Protein AF-A0A0N9HPF8-F1 (afdb_monomer)

Sequence (109 aa):
MIDPAHAAATEQPGDNPARDAASHGTNGSIVRNAVVLPAAVGLNLEILHLGHTVRTLRVEADPGDFAMLQKLMRDAIRRMGTSAGAVDDYEMNVSTVVDGELVTTVVMA

Structure (mmCIF, N/CA/C/O backbone):
data_AF-A0A0N9HPF8-F1
#
_entry.id   AF-A0A0N9HPF8-F1
#
loop_
_atom_site.group_PDB
_atom_site.id
_atom_site.type_symbol
_atom_site.label_atom_id
_atom_site.label_alt_id
_atom_site.label_comp_id
_atom_site.label_asym_id
_atom_site.label_entity_id
_atom_site.label_seq_id
_atom_site.pdbx_PDB_ins_code
_atom_site.Cartn_x
_atom_site.Cartn_y
_atom_site.Cartn_z
_atom_site.occupancy
_atom_site.B_iso_or_equiv
_atom_site.auth_seq_id
_atom_site.auth_comp_id
_atom_site.auth_asym_id
_atom_site.auth_atom_id
_atom_site.pdbx_PDB_model_num
ATOM 1 N N . MET A 1 1 ? -60.115 21.093 -29.394 1.00 41.19 1 MET A N 1
ATOM 2 C CA . MET A 1 1 ? -59.659 20.829 -28.012 1.00 41.19 1 MET A CA 1
ATOM 3 C C . MET A 1 1 ? -59.502 19.318 -27.895 1.00 41.19 1 MET A C 1
ATOM 5 O O . MET A 1 1 ? -60.320 18.620 -28.472 1.00 41.19 1 MET A O 1
ATOM 9 N N . ILE A 1 2 ? -58.378 18.872 -27.340 1.00 44.38 2 ILE A N 1
ATOM 10 C CA . ILE A 1 2 ? -57.710 17.573 -27.550 1.00 44.38 2 ILE A CA 1
ATOM 11 C C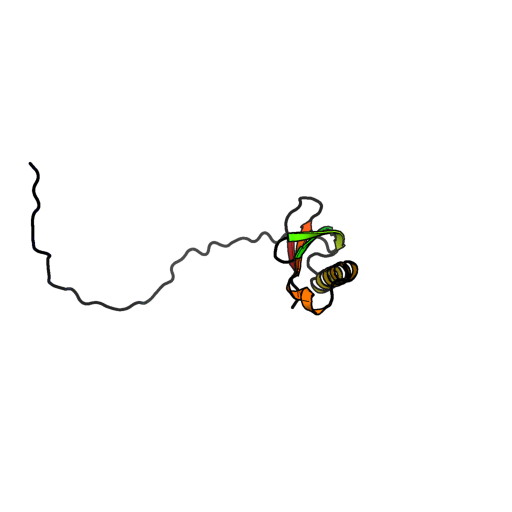 . ILE A 1 2 ? -58.448 16.395 -26.871 1.00 44.38 2 ILE A C 1
ATOM 13 O O . ILE A 1 2 ? -59.026 16.576 -25.804 1.00 44.38 2 ILE A O 1
ATOM 17 N N . ASP A 1 3 ? -58.397 15.227 -27.525 1.00 49.78 3 ASP A N 1
ATOM 18 C CA . ASP A 1 3 ? -58.896 13.886 -27.148 1.00 49.78 3 ASP A CA 1
ATOM 19 C C . ASP A 1 3 ? -58.391 13.363 -25.783 1.00 49.78 3 ASP A C 1
ATOM 21 O O . ASP A 1 3 ? -57.320 13.773 -25.324 1.00 49.78 3 ASP A O 1
ATOM 25 N N . PRO A 1 4 ? -59.072 12.361 -25.189 1.00 48.16 4 PRO A N 1
ATOM 26 C CA . PRO A 1 4 ? -58.341 11.107 -24.990 1.00 48.16 4 PRO A CA 1
ATOM 27 C C . PRO A 1 4 ? -59.164 9.836 -25.267 1.00 48.16 4 PRO A C 1
ATOM 29 O O . PRO A 1 4 ? -60.172 9.545 -24.620 1.00 48.16 4 PRO A O 1
ATOM 32 N N . ALA A 1 5 ? -58.621 9.034 -26.183 1.00 46.28 5 ALA A N 1
ATOM 33 C CA . ALA A 1 5 ? -59.040 7.688 -26.530 1.00 46.28 5 ALA A CA 1
ATOM 34 C C . ALA A 1 5 ? -58.867 6.695 -25.369 1.00 46.28 5 ALA A C 1
ATOM 36 O O . ALA A 1 5 ? -57.815 6.612 -24.730 1.00 46.28 5 ALA A O 1
ATOM 37 N N . HIS A 1 6 ? -59.906 5.889 -25.164 1.00 38.81 6 HIS A N 1
ATOM 38 C CA . HIS A 1 6 ? -59.963 4.777 -24.227 1.00 38.81 6 HIS A CA 1
ATOM 39 C C . HIS A 1 6 ? -60.135 3.470 -25.022 1.00 38.81 6 HIS A C 1
ATOM 41 O O . HIS A 1 6 ? -61.053 3.377 -25.832 1.00 38.81 6 HIS A O 1
ATOM 47 N N . ALA A 1 7 ? -59.300 2.468 -24.705 1.00 43.66 7 ALA A N 1
ATOM 48 C CA . ALA A 1 7 ? -59.433 1.034 -25.031 1.00 43.66 7 ALA A CA 1
ATOM 49 C C . ALA A 1 7 ? -59.185 0.629 -26.512 1.00 43.66 7 ALA A C 1
ATOM 51 O O . ALA A 1 7 ? -59.504 1.363 -27.430 1.00 43.66 7 ALA A O 1
ATOM 52 N N . ALA A 1 8 ? -58.606 -0.522 -26.856 1.00 44.09 8 ALA A N 1
ATOM 53 C CA . ALA A 1 8 ? -58.254 -1.715 -26.099 1.00 44.09 8 ALA A CA 1
ATOM 54 C C . ALA A 1 8 ? -56.992 -2.350 -26.704 1.00 44.09 8 ALA A C 1
ATOM 56 O O . ALA A 1 8 ? -56.773 -2.314 -27.915 1.00 44.09 8 ALA A O 1
ATOM 57 N N . ALA A 1 9 ? -56.175 -2.912 -25.819 1.00 44.09 9 ALA A N 1
ATOM 58 C CA . ALA A 1 9 ? -54.967 -3.641 -26.135 1.00 44.09 9 ALA A CA 1
ATOM 59 C C . ALA A 1 9 ? -55.276 -4.991 -26.795 1.00 44.09 9 ALA A C 1
ATOM 61 O O . ALA A 1 9 ? -56.248 -5.671 -26.477 1.00 44.09 9 ALA A O 1
ATOM 62 N N . THR A 1 10 ? -54.387 -5.339 -27.711 1.00 46.09 10 THR A N 1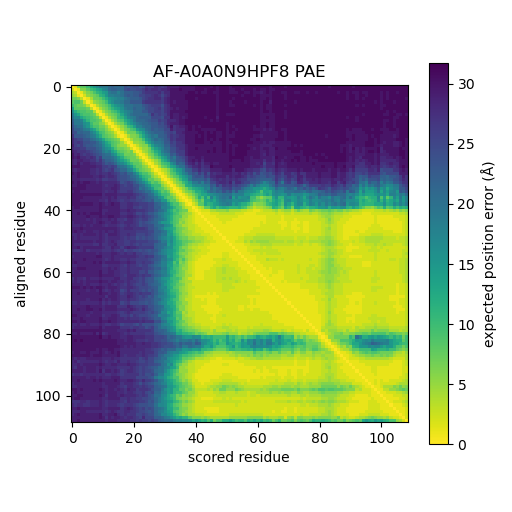
ATOM 63 C CA . THR A 1 10 ? -54.215 -6.614 -28.389 1.00 46.09 10 THR A CA 1
ATOM 64 C C . THR A 1 10 ? -53.954 -7.735 -27.380 1.00 46.09 10 THR A C 1
ATOM 66 O O . THR A 1 10 ? -52.971 -7.679 -26.647 1.00 46.09 10 THR A O 1
ATOM 69 N N . GLU A 1 11 ? -54.765 -8.789 -27.395 1.00 44.69 11 GLU A N 1
ATOM 70 C CA . GLU A 1 11 ? -54.432 -10.064 -26.758 1.00 44.69 11 GLU A CA 1
ATOM 71 C C . GLU A 1 11 ? -54.617 -11.185 -27.781 1.00 44.69 11 GLU A C 1
ATOM 73 O O . GLU A 1 11 ? -55.739 -11.454 -28.197 1.00 44.69 11 GLU A O 1
ATOM 78 N N . GLN A 1 12 ? -53.521 -11.819 -28.214 1.00 54.75 12 GLN A N 1
ATOM 79 C CA . GLN A 1 12 ? -53.346 -13.276 -28.121 1.00 54.75 12 GLN A CA 1
ATOM 80 C C . GLN A 1 12 ? -51.970 -13.738 -28.643 1.00 54.75 12 GLN A C 1
ATOM 82 O O . GLN A 1 12 ? -51.308 -13.002 -29.374 1.00 54.75 12 GLN A O 1
ATOM 87 N N . PRO A 1 13 ? -51.491 -14.920 -28.208 1.00 48.75 13 PRO A N 1
ATOM 88 C CA . PRO A 1 13 ? -50.197 -15.030 -27.550 1.00 48.75 13 PRO A CA 1
ATOM 89 C C . PRO A 1 13 ? -49.265 -16.001 -28.288 1.00 48.75 13 PRO A C 1
ATOM 91 O O . PRO A 1 13 ? -49.699 -16.924 -28.974 1.00 48.75 13 PRO A O 1
ATOM 94 N N . GLY A 1 14 ? -47.963 -15.820 -28.107 1.00 42.06 14 GLY A N 1
ATOM 95 C CA . GLY A 1 14 ? -46.963 -16.830 -28.431 1.00 42.06 14 GLY A CA 1
ATOM 96 C C . GLY A 1 14 ? -46.172 -17.141 -27.172 1.00 42.06 14 GLY A C 1
ATOM 97 O O . GLY A 1 14 ? -45.526 -16.253 -26.627 1.00 42.06 14 GLY A O 1
ATOM 98 N N . ASP A 1 15 ? -46.306 -18.378 -26.713 1.00 47.09 15 ASP A N 1
ATOM 99 C CA . ASP A 1 15 ? -45.587 -19.050 -25.632 1.00 47.09 15 ASP A CA 1
ATOM 100 C C . ASP A 1 15 ? -44.133 -18.584 -25.384 1.00 47.09 15 ASP A C 1
ATOM 102 O O . ASP A 1 15 ? -43.288 -18.557 -26.277 1.00 47.09 15 ASP A O 1
ATOM 106 N N . ASN A 1 16 ? -43.856 -18.290 -24.113 1.00 44.16 16 ASN A N 1
ATOM 107 C CA . ASN A 1 16 ? -42.545 -18.303 -23.437 1.00 44.16 16 ASN A CA 1
ATOM 108 C C . ASN A 1 16 ? -42.251 -19.764 -22.975 1.00 44.16 16 ASN A C 1
ATOM 110 O O . ASN A 1 16 ? -43.195 -20.547 -23.018 1.00 44.16 16 ASN A O 1
ATOM 114 N N . PRO A 1 17 ? -41.089 -20.183 -22.398 1.00 51.88 17 PRO A N 1
ATOM 115 C CA . PRO A 1 17 ? -39.859 -19.469 -22.007 1.00 51.88 17 PRO A CA 1
ATOM 116 C C . PRO A 1 17 ? -38.539 -20.280 -22.251 1.00 51.88 17 PRO A C 1
ATOM 118 O O . PRO A 1 17 ? -38.543 -21.349 -22.851 1.00 51.88 17 PRO A O 1
ATOM 121 N N . ALA A 1 18 ? -37.437 -19.783 -21.657 1.00 46.75 18 ALA A N 1
ATOM 122 C CA . ALA A 1 18 ? -36.105 -20.381 -21.401 1.00 46.75 18 ALA A CA 1
ATOM 123 C C . ALA A 1 18 ? -35.006 -19.929 -22.384 1.00 46.75 18 ALA A C 1
ATOM 125 O O . ALA A 1 18 ? -34.955 -20.332 -23.537 1.00 46.75 18 ALA A O 1
ATOM 126 N N . ARG A 1 19 ? -34.184 -18.935 -22.012 1.00 49.91 19 ARG A N 1
ATOM 127 C CA . ARG A 1 19 ? -32.924 -19.135 -21.261 1.00 49.91 19 ARG A CA 1
ATOM 128 C C . ARG A 1 19 ? -32.133 -20.323 -21.806 1.00 49.91 19 ARG A C 1
ATOM 130 O O . ARG A 1 19 ? -32.409 -21.445 -21.419 1.00 49.91 19 ARG A O 1
ATOM 137 N N . ASP A 1 20 ? -31.154 -20.050 -22.662 1.00 42.81 20 ASP A N 1
ATOM 138 C CA . ASP A 1 20 ? -29.744 -20.347 -22.393 1.00 42.81 20 ASP A CA 1
ATOM 139 C C . ASP A 1 20 ? -28.857 -19.973 -23.586 1.00 42.81 20 ASP A C 1
ATOM 141 O O . ASP A 1 20 ? -29.321 -19.813 -24.710 1.00 42.81 20 ASP A O 1
ATOM 145 N N . ALA A 1 21 ? -27.564 -19.853 -23.287 1.00 48.78 21 ALA A N 1
ATOM 146 C CA . ALA A 1 21 ? -26.435 -19.591 -24.178 1.00 48.78 21 ALA A CA 1
ATOM 147 C C . ALA A 1 21 ? -26.103 -18.112 -24.436 1.00 48.78 21 ALA A C 1
ATOM 149 O O . ALA A 1 21 ? -26.153 -17.572 -25.539 1.00 48.78 21 ALA A O 1
ATOM 150 N N . ALA A 1 22 ? -25.602 -17.502 -23.361 1.00 49.81 22 ALA A N 1
ATOM 151 C CA . ALA A 1 22 ? -24.424 -16.652 -23.439 1.00 49.81 22 ALA A CA 1
ATOM 152 C C . ALA A 1 22 ? -23.304 -17.281 -24.298 1.00 49.81 22 ALA A C 1
ATOM 154 O O . ALA A 1 22 ? -23.183 -18.503 -24.380 1.00 49.81 22 ALA A O 1
ATOM 155 N N . SER A 1 23 ? -22.405 -16.411 -24.772 1.00 51.72 23 SER A N 1
ATOM 156 C CA . SER A 1 23 ? -21.036 -16.688 -25.257 1.00 51.72 23 SER A CA 1
ATOM 157 C C . SER A 1 23 ? -20.806 -16.544 -26.764 1.00 51.72 23 SER A C 1
ATOM 159 O O . SER A 1 23 ? -20.548 -17.501 -27.489 1.00 51.72 23 SER A O 1
ATOM 161 N N . HIS A 1 24 ? -20.778 -15.291 -27.208 1.00 40.34 24 HIS A N 1
ATOM 162 C CA . HIS A 1 24 ? -19.907 -14.804 -28.281 1.00 40.34 24 HIS A CA 1
ATOM 163 C C . HIS A 1 24 ? -19.749 -13.302 -28.019 1.00 40.34 24 HIS A C 1
ATOM 165 O O . HIS A 1 2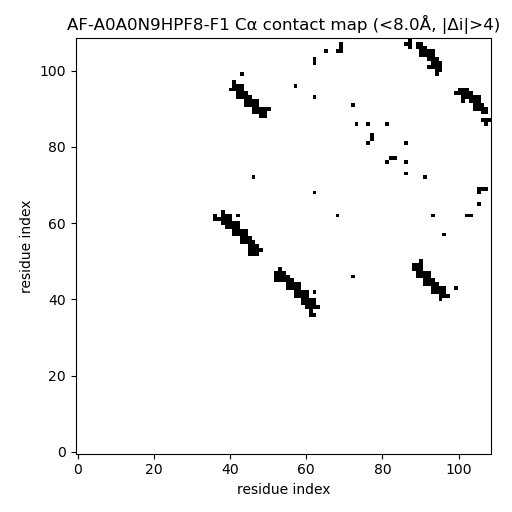4 ? -20.739 -12.596 -27.916 1.00 40.34 24 HIS A O 1
ATOM 171 N N . GLY A 1 25 ? -18.587 -12.714 -27.802 1.00 47.97 25 GLY A N 1
ATOM 172 C CA . GLY A 1 25 ? -17.243 -13.111 -28.158 1.00 47.97 25 GLY A CA 1
ATOM 173 C C . GLY A 1 25 ? -16.511 -11.795 -28.359 1.00 47.97 25 GLY A C 1
ATOM 174 O O . GLY A 1 25 ? -16.412 -11.303 -29.471 1.00 47.97 25 GLY A O 1
ATOM 175 N N . THR A 1 26 ? -16.045 -11.204 -27.267 1.00 46.34 26 THR A N 1
ATOM 176 C CA . THR A 1 26 ? -15.031 -10.150 -27.306 1.00 46.34 26 THR A CA 1
ATOM 177 C C . THR A 1 26 ? -14.155 -10.374 -26.096 1.00 46.34 26 THR A C 1
ATOM 179 O O . THR A 1 26 ? -14.338 -9.775 -25.039 1.00 46.34 26 THR A O 1
ATOM 182 N N . ASN A 1 27 ? -13.209 -11.298 -26.266 1.00 46.22 27 ASN A N 1
ATOM 183 C CA . ASN A 1 27 ? -11.973 -11.302 -25.504 1.00 46.22 27 ASN A CA 1
ATOM 184 C C . ASN A 1 27 ? -11.273 -9.968 -25.783 1.00 46.22 27 ASN A C 1
ATOM 186 O O . ASN A 1 27 ? -10.402 -9.870 -26.646 1.00 46.22 27 ASN A O 1
ATOM 190 N N . GLY A 1 28 ? -11.692 -8.923 -25.071 1.00 44.66 28 GLY A N 1
ATOM 191 C CA . GLY A 1 28 ? -10.869 -7.755 -24.837 1.00 44.66 28 GLY A CA 1
ATOM 192 C C . GLY A 1 28 ? -9.689 -8.239 -24.018 1.00 44.66 28 GLY A C 1
ATOM 193 O O . GLY A 1 28 ? -9.766 -8.315 -22.796 1.00 44.66 28 GLY A O 1
ATOM 194 N N . SER A 1 29 ? -8.630 -8.658 -24.707 1.00 47.94 29 SER A N 1
ATOM 195 C CA . SER A 1 29 ? -7.333 -8.902 -24.102 1.00 47.94 29 SER A CA 1
ATOM 196 C C . SER A 1 29 ? -6.897 -7.585 -23.475 1.00 47.94 29 SER A C 1
ATOM 198 O O . SER A 1 29 ? -6.344 -6.724 -24.155 1.00 47.94 29 SER A O 1
ATOM 200 N N . ILE A 1 30 ? -7.192 -7.396 -22.188 1.00 55.38 30 ILE A N 1
ATOM 201 C CA . ILE A 1 30 ? -6.555 -6.356 -21.394 1.00 55.38 30 ILE A CA 1
ATOM 202 C C . ILE A 1 30 ? -5.097 -6.790 -21.334 1.00 55.38 30 ILE A C 1
ATOM 204 O O . ILE A 1 30 ? -4.715 -7.628 -20.517 1.00 55.38 30 ILE A O 1
ATOM 208 N N . VAL A 1 31 ? -4.293 -6.276 -22.263 1.00 52.44 31 VAL A N 1
ATOM 209 C CA . VAL A 1 31 ? -2.842 -6.364 -22.186 1.00 52.44 31 VAL A CA 1
ATOM 210 C C . VAL A 1 31 ? -2.470 -5.505 -20.984 1.00 52.44 31 VAL A C 1
ATOM 212 O O . VAL A 1 31 ? -2.244 -4.305 -21.106 1.00 52.44 31 VAL A O 1
ATOM 215 N N . ARG A 1 32 ? -2.500 -6.100 -19.786 1.00 60.19 32 ARG A N 1
ATOM 216 C CA . ARG A 1 32 ? -1.815 -5.541 -18.625 1.00 60.19 32 ARG A CA 1
ATOM 217 C C . ARG A 1 32 ? -0.351 -5.549 -19.018 1.00 60.19 32 ARG A C 1
ATOM 219 O O . ARG A 1 32 ? 0.280 -6.603 -19.017 1.00 60.19 32 ARG A O 1
ATOM 226 N N . ASN A 1 33 ? 0.141 -4.398 -19.460 1.00 48.50 33 ASN A N 1
ATOM 227 C CA . ASN A 1 33 ? 1.558 -4.187 -19.658 1.00 48.50 33 ASN A CA 1
ATOM 228 C C . ASN A 1 33 ? 2.182 -4.354 -18.271 1.00 48.50 33 ASN A C 1
ATOM 230 O O . ASN A 1 33 ? 2.082 -3.461 -17.436 1.00 48.50 33 ASN A O 1
ATOM 234 N N . ALA A 1 34 ? 2.676 -5.5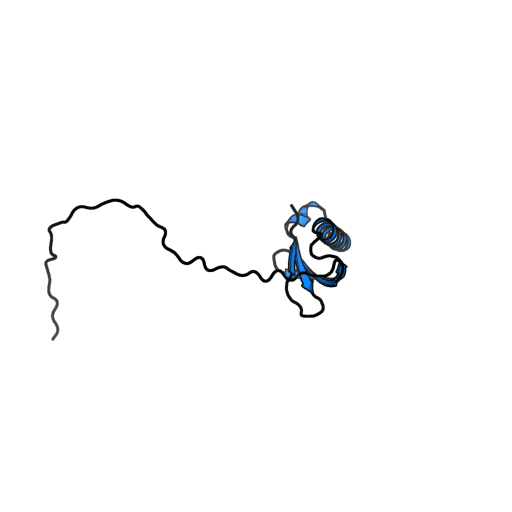53 -17.966 1.00 56.69 34 ALA A N 1
ATOM 235 C CA . ALA A 1 34 ? 3.330 -5.806 -16.699 1.00 56.69 34 ALA A CA 1
ATOM 236 C C . ALA A 1 34 ? 4.610 -4.976 -16.722 1.00 56.69 34 ALA A C 1
ATOM 238 O O . ALA A 1 34 ? 5.542 -5.297 -17.461 1.00 56.69 34 ALA A O 1
ATOM 239 N N . VAL A 1 35 ? 4.626 -3.871 -15.980 1.00 62.38 35 VAL A N 1
ATOM 240 C CA . VAL A 1 35 ? 5.847 -3.101 -15.782 1.00 62.38 35 VAL A CA 1
ATOM 241 C C . VAL A 1 35 ? 6.811 -4.027 -15.048 1.00 62.38 35 VAL A C 1
ATOM 243 O O . VAL A 1 35 ? 6.626 -4.343 -13.874 1.00 62.38 35 VAL A O 1
ATOM 246 N N . VAL A 1 36 ? 7.807 -4.538 -15.773 1.00 62.12 36 VAL A N 1
ATOM 247 C CA . VAL A 1 36 ? 8.885 -5.330 -15.183 1.00 62.12 36 VAL A CA 1
ATOM 248 C C . VAL A 1 36 ? 9.810 -4.342 -14.495 1.00 62.12 36 VAL A C 1
ATOM 250 O O . VAL A 1 36 ? 10.676 -3.732 -15.124 1.00 62.12 36 VAL A O 1
ATOM 253 N N . LEU A 1 37 ? 9.568 -4.134 -13.207 1.00 63.03 37 LEU A N 1
ATOM 254 C CA . LEU A 1 37 ? 10.403 -3.283 -12.379 1.00 63.03 37 LEU A CA 1
ATOM 255 C C . LEU A 1 37 ? 11.680 -4.035 -11.973 1.00 63.03 37 LEU A C 1
ATOM 257 O O . LEU A 1 37 ? 11.662 -5.260 -11.827 1.00 63.03 37 LEU A O 1
ATOM 261 N N . PRO A 1 38 ? 12.812 -3.327 -11.825 1.00 67.94 38 PRO A N 1
ATOM 262 C CA . PRO A 1 38 ? 14.029 -3.927 -11.298 1.00 67.94 38 PRO A CA 1
ATOM 263 C C . PRO A 1 38 ? 13.804 -4.425 -9.862 1.00 67.94 38 PRO A C 1
ATOM 265 O O . PRO A 1 38 ? 12.960 -3.898 -9.145 1.00 67.94 38 PRO A O 1
ATOM 268 N N . ALA A 1 39 ? 14.621 -5.386 -9.418 1.00 72.38 39 ALA A N 1
ATOM 269 C CA . ALA A 1 39 ? 14.531 -5.986 -8.078 1.00 72.38 39 ALA A CA 1
ATOM 270 C C . ALA A 1 39 ? 14.679 -4.979 -6.915 1.00 72.38 39 ALA A C 1
ATOM 272 O O . ALA A 1 39 ? 14.407 -5.311 -5.770 1.00 72.38 39 ALA A O 1
ATOM 273 N N . ALA A 1 40 ? 15.127 -3.750 -7.180 1.00 80.50 40 ALA A N 1
ATOM 274 C CA . ALA A 1 40 ? 15.004 -2.635 -6.253 1.00 80.50 40 ALA A CA 1
ATOM 275 C C . ALA A 1 40 ? 14.812 -1.337 -7.043 1.00 80.50 40 ALA A C 1
ATOM 277 O O . ALA A 1 40 ? 15.593 -1.016 -7.942 1.00 80.50 40 ALA A O 1
ATOM 278 N N . VAL A 1 41 ? 13.764 -0.595 -6.704 1.00 90.69 41 VAL A N 1
ATOM 279 C CA . VAL A 1 41 ? 13.390 0.689 -7.310 1.00 90.69 41 VAL A CA 1
ATOM 280 C C . VAL A 1 41 ? 13.005 1.650 -6.189 1.00 90.69 41 VAL A C 1
ATOM 282 O O . VAL A 1 41 ? 12.562 1.231 -5.120 1.00 90.69 41 VAL A O 1
ATOM 285 N N . GLY A 1 42 ? 13.187 2.951 -6.419 1.00 95.50 42 GLY A N 1
ATOM 286 C CA . GLY A 1 42 ? 12.639 3.974 -5.536 1.00 95.50 42 GLY A CA 1
ATOM 287 C C . GLY A 1 42 ? 11.108 3.948 -5.556 1.00 95.50 42 GLY A C 1
ATOM 288 O O . GLY A 1 42 ? 10.499 4.195 -6.599 1.00 95.50 42 GLY A O 1
ATOM 289 N N . LEU A 1 43 ? 10.496 3.696 -4.402 1.00 96.94 43 LEU A N 1
ATOM 290 C CA . LEU A 1 43 ? 9.049 3.643 -4.198 1.00 96.94 43 LEU A CA 1
ATOM 291 C C . LEU A 1 43 ? 8.592 4.761 -3.254 1.00 96.94 43 LEU A C 1
ATOM 293 O O . LEU A 1 43 ? 9.253 5.046 -2.249 1.00 96.94 43 LEU A O 1
ATOM 297 N N . ASN A 1 44 ? 7.441 5.362 -3.554 1.00 97.75 44 ASN A N 1
ATOM 298 C CA . ASN A 1 44 ? 6.647 6.090 -2.572 1.00 97.75 44 ASN A CA 1
ATOM 299 C C . ASN A 1 44 ? 5.635 5.110 -1.967 1.00 97.75 44 ASN A C 1
ATOM 301 O O . ASN A 1 44 ? 4.909 4.427 -2.687 1.00 97.75 44 ASN A O 1
ATOM 305 N N . LEU A 1 45 ? 5.593 5.050 -0.640 1.0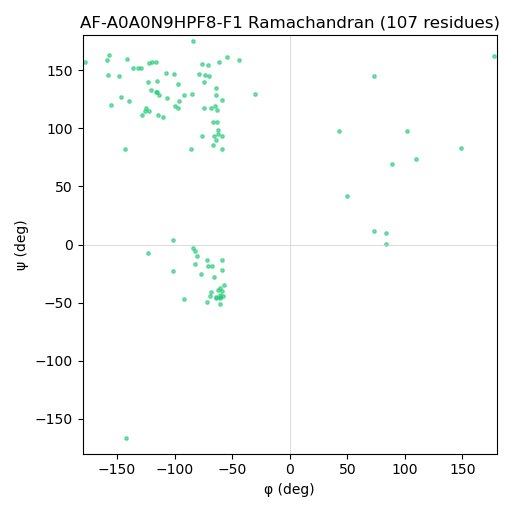0 97.69 45 LEU A N 1
ATOM 306 C CA . LEU A 1 45 ? 4.627 4.264 0.115 1.00 97.69 45 LEU A CA 1
ATOM 307 C C . LEU A 1 45 ? 3.669 5.231 0.800 1.00 97.69 45 LEU A C 1
ATOM 309 O O . LEU A 1 45 ? 4.072 5.938 1.728 1.00 97.69 45 LEU A O 1
ATOM 313 N N . GLU A 1 46 ? 2.423 5.274 0.352 1.00 98.06 46 GLU A N 1
ATOM 314 C CA . GLU A 1 46 ? 1.353 6.022 1.002 1.00 98.06 46 GLU A CA 1
ATOM 315 C C . GLU A 1 46 ? 0.547 5.080 1.879 1.00 98.06 46 GLU A C 1
ATOM 317 O O . GLU A 1 46 ? -0.060 4.137 1.391 1.00 98.06 46 GLU A O 1
ATOM 322 N N . ILE A 1 47 ? 0.552 5.333 3.182 1.00 96.38 47 ILE A N 1
ATOM 323 C CA . ILE A 1 47 ? -0.228 4.579 4.154 1.00 96.38 47 ILE A CA 1
ATOM 324 C C . ILE A 1 47 ? -1.520 5.340 4.395 1.00 96.38 47 ILE A C 1
ATOM 326 O O . ILE A 1 47 ? -1.495 6.507 4.802 1.00 96.38 47 ILE A O 1
ATOM 330 N N . LEU A 1 48 ? -2.634 4.658 4.177 1.00 96.12 48 LEU A N 1
ATOM 331 C CA . LEU A 1 48 ? -3.979 5.151 4.386 1.00 96.12 48 LEU A CA 1
ATOM 332 C C . LEU A 1 48 ? -4.584 4.478 5.612 1.00 96.12 48 LEU A C 1
ATOM 334 O O . LEU A 1 48 ? -4.290 3.324 5.901 1.00 96.12 48 LEU A O 1
ATOM 338 N N . HIS A 1 49 ? -5.439 5.206 6.316 1.00 93.38 49 HIS A N 1
ATOM 339 C CA . HIS A 1 49 ? -6.320 4.678 7.347 1.00 93.38 49 HIS A CA 1
ATOM 340 C C . HIS A 1 49 ? -7.745 5.082 6.981 1.00 93.38 49 HIS A C 1
ATOM 342 O O . HIS A 1 49 ? -8.029 6.280 6.878 1.00 93.38 49 HIS A O 1
ATOM 348 N N . LEU A 1 50 ? -8.614 4.100 6.726 1.00 91.94 50 LEU A N 1
ATOM 349 C CA . LEU A 1 50 ? -9.999 4.328 6.287 1.00 91.94 50 LEU A CA 1
ATOM 350 C C . LEU A 1 50 ? -10.106 5.306 5.093 1.00 91.94 50 LEU A C 1
ATOM 352 O O . LEU A 1 50 ? -10.957 6.192 5.067 1.00 91.94 50 LEU A O 1
ATOM 356 N N . GLY A 1 51 ? -9.198 5.176 4.118 1.00 91.69 51 GLY A N 1
ATOM 357 C CA . GLY A 1 51 ? -9.159 6.009 2.908 1.00 91.69 51 GLY A CA 1
ATOM 358 C C . GLY A 1 51 ? -8.451 7.364 3.047 1.00 91.69 51 GLY A C 1
ATOM 359 O O . GLY A 1 51 ? -8.358 8.100 2.067 1.00 91.69 51 GLY A O 1
ATOM 360 N N . HIS A 1 52 ? -7.913 7.704 4.222 1.00 94.12 52 HIS A N 1
ATOM 361 C CA . HIS A 1 52 ? -7.164 8.946 4.438 1.00 94.12 52 HIS A CA 1
ATOM 362 C C . HIS A 1 52 ? -5.665 8.686 4.572 1.00 94.12 52 HIS A C 1
ATOM 364 O O . HIS A 1 52 ? -5.255 7.920 5.443 1.00 94.12 52 HIS A O 1
ATOM 370 N N . THR A 1 53 ? -4.832 9.359 3.773 1.00 95.88 53 THR A N 1
ATOM 371 C CA . THR A 1 53 ? -3.369 9.264 3.895 1.00 95.88 53 THR A CA 1
ATOM 372 C C . THR A 1 53 ? -2.913 9.787 5.253 1.00 95.88 53 THR A C 1
A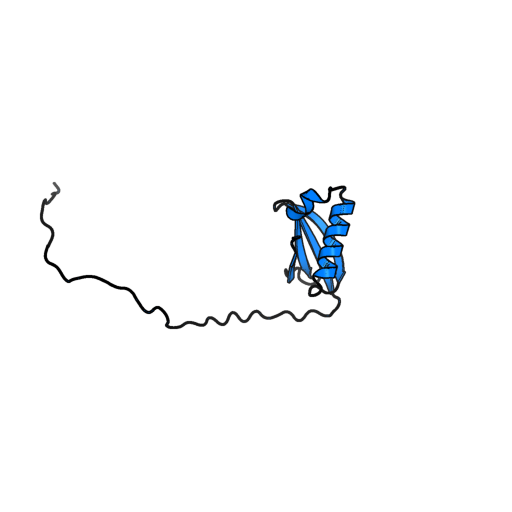TOM 374 O O . THR A 1 53 ? -3.046 10.970 5.564 1.00 95.88 53 THR A O 1
ATOM 377 N N . VAL A 1 54 ? -2.343 8.899 6.061 1.00 94.75 54 V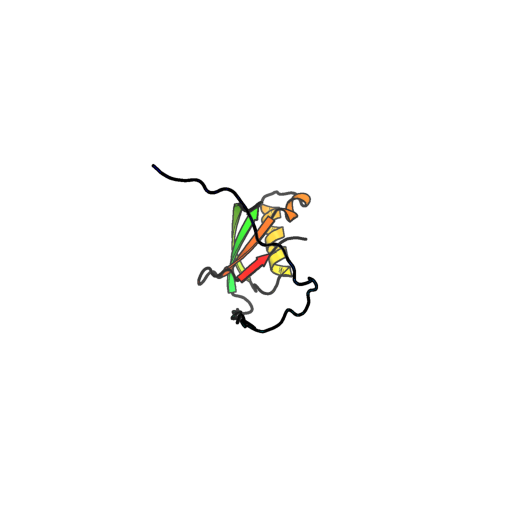AL A N 1
ATOM 378 C CA . VAL A 1 54 ? -1.797 9.219 7.387 1.00 94.75 54 VAL A CA 1
ATOM 379 C C . VAL A 1 54 ? -0.281 9.356 7.364 1.00 94.75 54 VAL A C 1
ATOM 381 O O . VAL A 1 54 ? 0.300 9.995 8.243 1.00 94.75 54 VAL A O 1
ATOM 384 N N . ARG A 1 55 ? 0.384 8.752 6.372 1.00 94.81 55 ARG A N 1
ATOM 385 C CA . ARG A 1 55 ? 1.838 8.810 6.244 1.00 94.81 55 ARG A CA 1
ATOM 386 C C . ARG A 1 55 ? 2.294 8.531 4.822 1.00 94.81 55 ARG A C 1
ATOM 388 O O . ARG A 1 55 ? 1.751 7.655 4.164 1.00 94.81 55 ARG A O 1
ATOM 395 N N . THR A 1 56 ? 3.373 9.190 4.418 1.00 96.06 56 THR A N 1
ATOM 396 C CA . THR A 1 56 ? 4.103 8.873 3.187 1.00 96.06 56 THR A CA 1
ATOM 397 C C . THR A 1 56 ? 5.561 8.577 3.520 1.00 96.06 56 THR A C 1
ATOM 399 O O . THR A 1 56 ? 6.158 9.226 4.386 1.00 96.06 56 THR A O 1
ATOM 402 N N . LEU A 1 57 ? 6.139 7.577 2.862 1.00 95.75 57 LEU A N 1
ATOM 403 C CA . LEU A 1 57 ? 7.532 7.161 3.015 1.00 95.75 57 LEU A CA 1
ATOM 404 C C . LEU A 1 57 ? 8.171 6.996 1.636 1.00 95.75 57 LEU A C 1
ATOM 406 O O . LEU A 1 57 ? 7.490 6.657 0.675 1.00 95.75 57 LEU A O 1
ATOM 410 N N . ARG A 1 58 ? 9.488 7.188 1.555 1.00 96.44 58 ARG A N 1
ATOM 411 C CA . ARG A 1 58 ? 10.289 6.822 0.383 1.00 96.44 58 ARG A CA 1
ATOM 412 C C . ARG A 1 58 ? 11.273 5.735 0.758 1.00 96.44 58 ARG A C 1
ATOM 414 O O . ARG A 1 58 ? 11.953 5.865 1.777 1.00 96.44 58 ARG A O 1
ATOM 421 N N . VAL A 1 59 ? 11.332 4.684 -0.048 1.00 95.44 59 VAL A N 1
ATOM 422 C CA . VAL A 1 59 ? 12.222 3.536 0.165 1.00 95.44 59 VAL A CA 1
ATOM 423 C C . VAL A 1 59 ? 12.777 3.042 -1.164 1.00 95.44 59 VAL A C 1
ATOM 425 O O . VAL A 1 59 ? 12.179 3.283 -2.206 1.00 95.44 59 VAL A O 1
ATOM 428 N N . GLU A 1 60 ? 13.889 2.318 -1.120 1.00 95.44 60 GLU A N 1
ATOM 429 C CA . GLU A 1 60 ? 14.314 1.457 -2.224 1.00 95.44 60 GLU A CA 1
ATOM 430 C C . GLU A 1 60 ? 13.926 0.020 -1.885 1.00 95.44 60 GLU A C 1
ATOM 432 O O . GLU A 1 60 ? 14.326 -0.502 -0.841 1.00 95.44 60 GLU A O 1
ATOM 437 N N . ALA A 1 61 ? 13.088 -0.590 -2.719 1.00 93.56 61 ALA A N 1
ATOM 438 C CA . ALA A 1 61 ? 12.529 -1.915 -2.474 1.00 93.56 61 ALA A CA 1
ATOM 439 C C . ALA A 1 61 ? 12.045 -2.567 -3.777 1.00 93.56 61 ALA A C 1
ATOM 441 O O . ALA A 1 61 ? 11.777 -1.876 -4.761 1.00 93.56 61 ALA A O 1
ATOM 442 N N . ASP A 1 62 ? 11.927 -3.894 -3.764 1.00 93.19 62 ASP A N 1
ATOM 443 C CA . ASP A 1 62 ? 11.181 -4.659 -4.760 1.00 93.19 62 ASP A CA 1
ATOM 444 C C . ASP A 1 62 ? 9.669 -4.491 -4.514 1.00 93.19 62 ASP A C 1
ATOM 446 O O . ASP A 1 62 ? 9.179 -4.893 -3.452 1.00 93.19 62 ASP A O 1
ATOM 450 N N . PRO A 1 63 ? 8.899 -3.922 -5.454 1.00 92.44 63 PRO A N 1
ATOM 451 C CA . PRO A 1 63 ? 7.449 -3.840 -5.328 1.00 92.44 63 PRO A CA 1
ATOM 452 C C . PRO A 1 63 ? 6.746 -5.198 -5.505 1.00 92.44 63 PRO A C 1
ATOM 454 O O . PRO A 1 63 ? 5.566 -5.311 -5.177 1.00 92.44 63 PRO A O 1
ATOM 457 N N . GLY A 1 64 ? 7.443 -6.223 -6.011 1.00 92.94 64 GLY A N 1
ATOM 458 C CA . GLY A 1 64 ? 6.958 -7.602 -6.096 1.00 92.94 64 GLY A CA 1
ATOM 459 C C . GLY A 1 64 ? 7.121 -8.410 -4.801 1.00 92.94 64 GLY A C 1
ATOM 460 O O . GLY A 1 64 ? 6.449 -9.430 -4.632 1.00 92.94 64 GLY A O 1
ATOM 461 N N . ASP A 1 65 ? 7.960 -7.963 -3.859 1.00 94.50 65 ASP A N 1
ATOM 462 C CA . ASP A 1 65 ? 8.152 -8.624 -2.562 1.00 94.50 65 ASP A CA 1
ATOM 463 C C . ASP A 1 65 ? 7.101 -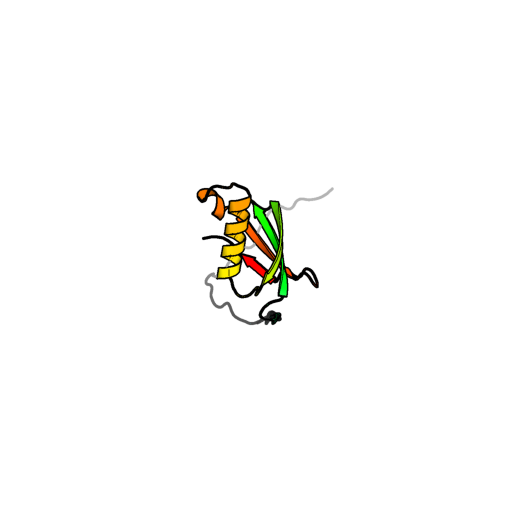8.157 -1.540 1.00 94.50 65 ASP A C 1
ATOM 465 O O . ASP A 1 65 ? 7.325 -7.292 -0.685 1.00 94.50 65 ASP A O 1
ATOM 469 N N . PHE A 1 66 ? 5.921 -8.772 -1.612 1.00 93.81 66 PHE A N 1
ATOM 470 C CA . PHE A 1 66 ? 4.806 -8.480 -0.708 1.00 93.81 66 PHE A CA 1
ATOM 471 C C . PHE A 1 66 ? 5.152 -8.666 0.775 1.00 93.81 66 PHE A C 1
ATOM 473 O O . PHE A 1 66 ? 4.660 -7.909 1.614 1.00 93.81 66 PHE A O 1
ATOM 480 N N . ALA A 1 67 ? 5.998 -9.638 1.124 1.00 94.12 67 ALA A N 1
ATOM 481 C CA . ALA A 1 67 ? 6.348 -9.898 2.518 1.00 94.12 67 ALA A CA 1
ATOM 482 C C . ALA A 1 67 ? 7.176 -8.745 3.104 1.00 94.12 67 ALA A C 1
ATOM 484 O O . ALA A 1 67 ? 6.933 -8.305 4.238 1.00 94.12 67 ALA A O 1
ATOM 485 N N . MET A 1 68 ? 8.117 -8.213 2.319 1.00 95.19 68 MET A N 1
ATOM 486 C CA . MET A 1 68 ? 8.858 -7.010 2.681 1.00 95.19 68 MET A CA 1
ATOM 487 C C . MET A 1 68 ? 7.936 -5.792 2.781 1.00 95.19 68 MET A C 1
ATOM 489 O O . MET A 1 68 ? 8.012 -5.060 3.771 1.00 95.19 68 MET A O 1
ATOM 493 N N . LEU A 1 69 ? 7.042 -5.583 1.812 1.00 96.06 69 LEU A N 1
ATOM 494 C CA . LEU A 1 69 ? 6.111 -4.450 1.828 1.00 96.06 69 LEU A CA 1
ATOM 495 C C . LEU A 1 69 ? 5.185 -4.481 3.057 1.00 96.06 69 LEU A C 1
ATOM 497 O O . LEU A 1 69 ? 5.066 -3.481 3.765 1.00 96.06 69 LEU A O 1
ATOM 501 N N . GLN A 1 70 ? 4.616 -5.640 3.398 1.00 94.94 70 GLN A N 1
ATOM 502 C CA . GLN A 1 70 ? 3.831 -5.809 4.627 1.00 94.94 70 GLN A CA 1
ATOM 503 C C . GLN A 1 70 ? 4.660 -5.539 5.888 1.00 94.94 70 GLN A C 1
ATOM 505 O O . GLN A 1 70 ? 4.167 -4.964 6.861 1.00 94.94 70 GLN A O 1
ATOM 510 N N . LYS A 1 71 ? 5.939 -5.936 5.902 1.00 94.50 71 LYS A N 1
ATOM 511 C CA . LYS A 1 71 ? 6.841 -5.621 7.017 1.00 94.50 71 LYS A CA 1
ATOM 512 C C . LYS A 1 71 ? 7.057 -4.114 7.148 1.00 94.50 71 LYS A C 1
ATOM 514 O O . LYS A 1 71 ? 6.978 -3.607 8.266 1.00 94.50 71 LYS A O 1
ATOM 519 N N . LEU A 1 72 ? 7.293 -3.408 6.042 1.00 95.12 72 LEU A N 1
ATOM 520 C CA . LEU A 1 72 ? 7.440 -1.949 6.029 1.00 95.12 72 LEU A CA 1
ATOM 521 C C . LEU A 1 72 ? 6.168 -1.252 6.528 1.00 95.12 72 LEU A C 1
ATOM 523 O O . LEU A 1 72 ? 6.260 -0.357 7.370 1.00 95.12 72 LEU A O 1
ATOM 527 N N . MET A 1 73 ? 4.997 -1.715 6.089 1.00 94.62 73 MET A N 1
ATOM 528 C CA . MET A 1 73 ? 3.699 -1.219 6.548 1.00 94.62 73 MET A CA 1
ATOM 529 C C . MET A 1 73 ? 3.514 -1.414 8.060 1.00 94.62 73 MET A C 1
ATOM 531 O O . MET A 1 73 ? 3.257 -0.444 8.774 1.00 94.62 73 MET A O 1
ATOM 535 N N . ARG A 1 74 ? 3.744 -2.627 8.589 1.00 93.00 74 ARG A N 1
ATOM 536 C CA . ARG A 1 74 ? 3.688 -2.890 10.043 1.00 93.00 74 ARG A CA 1
ATOM 537 C C . ARG A 1 74 ? 4.663 -2.022 10.830 1.00 93.00 74 ARG A C 1
ATOM 539 O O . ARG A 1 74 ? 4.300 -1.477 11.871 1.00 93.00 74 ARG A O 1
ATOM 546 N N . ASP A 1 75 ? 5.900 -1.890 10.352 1.00 93.00 75 ASP A N 1
ATOM 547 C CA . ASP A 1 75 ? 6.918 -1.067 11.006 1.00 93.00 75 ASP A CA 1
ATOM 548 C C . ASP A 1 75 ? 6.499 0.411 11.039 1.00 93.00 75 ASP A C 1
ATOM 550 O O . ASP A 1 75 ? 6.693 1.085 12.055 1.00 93.00 75 ASP A O 1
ATOM 554 N N . ALA A 1 76 ? 5.886 0.912 9.967 1.00 92.81 76 ALA A N 1
ATOM 555 C CA . ALA A 1 76 ? 5.382 2.274 9.891 1.00 92.81 76 ALA A CA 1
ATOM 556 C C . ALA A 1 76 ? 4.169 2.512 10.804 1.00 92.81 76 ALA A C 1
ATOM 558 O O . ALA A 1 76 ? 4.170 3.505 11.534 1.00 92.81 76 ALA A O 1
ATOM 559 N N . ILE A 1 77 ? 3.195 1.594 10.827 1.00 91.69 77 ILE A N 1
ATOM 560 C CA . ILE A 1 77 ? 2.025 1.644 11.721 1.00 91.69 77 ILE A CA 1
ATOM 561 C C . ILE A 1 77 ? 2.465 1.613 13.186 1.00 91.69 77 ILE A C 1
ATOM 563 O O . ILE A 1 77 ? 2.075 2.473 13.975 1.00 91.69 77 ILE A O 1
ATOM 567 N N . ARG A 1 78 ? 3.385 0.710 13.544 1.00 90.75 78 ARG A N 1
ATOM 568 C CA . ARG A 1 78 ? 3.943 0.634 14.902 1.00 90.75 78 ARG A CA 1
ATOM 569 C C . ARG A 1 78 ? 4.617 1.940 15.329 1.00 90.75 78 ARG A C 1
ATOM 571 O O . ARG A 1 78 ? 4.468 2.361 16.472 1.00 90.75 78 ARG A O 1
ATOM 578 N N . ARG A 1 79 ? 5.342 2.610 14.425 1.00 90.38 79 ARG A N 1
ATOM 579 C CA . ARG A 1 79 ? 5.975 3.917 14.702 1.00 90.38 79 ARG A CA 1
ATOM 580 C C . ARG A 1 79 ? 4.969 5.054 14.898 1.00 90.38 79 ARG A C 1
ATOM 582 O O . ARG A 1 79 ? 5.362 6.085 15.431 1.00 90.38 79 ARG A O 1
ATOM 589 N N . MET A 1 80 ? 3.720 4.896 14.458 1.00 89.00 80 MET A N 1
ATOM 590 C CA . MET A 1 80 ? 2.640 5.855 14.727 1.00 89.00 80 MET A CA 1
ATOM 591 C C . MET A 1 80 ? 2.004 5.650 16.111 1.00 89.00 80 MET A C 1
ATOM 593 O O . MET A 1 80 ? 1.203 6.475 16.533 1.00 89.00 80 MET A O 1
ATOM 597 N N . GLY A 1 81 ? 2.389 4.596 16.841 1.00 85.06 81 GLY A N 1
ATOM 598 C CA . GLY A 1 81 ? 1.854 4.291 18.170 1.00 85.06 81 GLY A CA 1
ATOM 599 C C . GLY A 1 81 ? 0.537 3.512 18.149 1.00 85.06 81 GLY A C 1
ATOM 600 O O . GLY A 1 81 ? -0.085 3.353 19.196 1.00 85.06 81 GLY A O 1
ATOM 601 N N . THR A 1 82 ? 0.114 3.013 16.985 1.00 79.69 82 THR A N 1
ATOM 602 C CA . THR A 1 82 ? -1.118 2.231 16.843 1.00 79.69 82 THR A CA 1
ATOM 603 C C . THR A 1 82 ? -0.949 0.815 17.406 1.00 79.69 82 THR A C 1
ATOM 605 O O . THR A 1 82 ? 0.094 0.177 17.232 1.00 79.69 82 THR A O 1
ATOM 608 N N . SER A 1 83 ? -1.981 0.312 18.088 1.00 67.62 83 SER A N 1
ATOM 609 C CA . SER A 1 83 ? -2.039 -1.061 18.596 1.00 67.62 83 SER A CA 1
ATOM 610 C C . SER A 1 83 ? -2.329 -2.070 17.475 1.00 67.62 83 SER A C 1
ATOM 612 O O . SER A 1 83 ? -2.927 -1.742 16.454 1.00 67.62 83 SER A O 1
ATOM 614 N N . ALA A 1 84 ? -1.916 -3.326 17.669 1.00 63.22 84 ALA A N 1
ATOM 615 C CA . ALA A 1 84 ? -1.986 -4.371 16.642 1.00 63.22 84 ALA A CA 1
ATOM 616 C C . ALA A 1 84 ? -3.405 -4.667 16.111 1.00 63.22 84 ALA A C 1
ATOM 618 O O . ALA A 1 84 ? -3.528 -5.191 15.013 1.00 63.22 84 ALA A O 1
ATOM 619 N N . GLY A 1 85 ? -4.459 -4.329 16.863 1.00 62.78 85 GLY A N 1
ATOM 620 C CA . GLY A 1 85 ? -5.849 -4.616 16.489 1.00 62.78 85 GLY A CA 1
ATOM 621 C C . GLY A 1 85 ? -6.480 -3.644 15.489 1.00 62.78 85 GLY A C 1
ATOM 622 O O . GLY A 1 85 ? -7.563 -3.933 15.008 1.00 62.78 85 GLY A O 1
ATOM 623 N N . ALA A 1 86 ? -5.837 -2.514 15.182 1.00 76.62 86 ALA A N 1
ATOM 624 C CA . ALA A 1 86 ? -6.336 -1.557 14.185 1.00 76.62 86 ALA A CA 1
ATOM 625 C C . ALA A 1 86 ? -5.609 -1.678 12.836 1.00 76.62 86 ALA A C 1
ATOM 627 O O . ALA A 1 86 ? -5.818 -0.864 11.951 1.00 76.62 86 ALA A O 1
ATOM 628 N N . VAL A 1 87 ? -4.706 -2.654 12.686 1.00 82.69 87 VAL A N 1
ATOM 629 C CA . VAL A 1 87 ? -3.840 -2.794 11.503 1.00 82.69 87 VAL A CA 1
ATOM 630 C C . VAL A 1 87 ? -4.643 -3.117 10.236 1.00 82.69 87 VAL A C 1
ATOM 632 O O . VAL A 1 87 ? -4.234 -2.703 9.153 1.00 82.69 87 VAL A O 1
ATOM 635 N N . ASP A 1 88 ? -5.793 -3.773 10.385 1.00 87.12 88 ASP A N 1
ATOM 636 C CA . ASP A 1 88 ? -6.683 -4.178 9.289 1.00 87.12 88 ASP A CA 1
ATOM 637 C C . ASP A 1 88 ? -7.412 -2.982 8.644 1.00 87.12 88 ASP A C 1
ATOM 639 O O . ASP A 1 88 ? -7.866 -3.071 7.506 1.00 87.12 88 ASP A O 1
ATOM 643 N N . ASP A 1 89 ? -7.470 -1.837 9.335 1.00 90.81 89 ASP A N 1
ATOM 644 C CA . ASP A 1 89 ? -8.053 -0.585 8.827 1.00 90.81 89 ASP A CA 1
ATOM 645 C C . ASP A 1 89 ? -7.065 0.235 7.976 1.00 90.81 89 ASP A C 1
ATOM 647 O O . ASP A 1 89 ? -7.403 1.315 7.468 1.00 90.81 89 ASP A O 1
ATOM 651 N N . TYR A 1 90 ? -5.823 -0.248 7.857 1.00 93.75 90 TYR A N 1
ATOM 652 C CA . TYR A 1 90 ? -4.782 0.400 7.077 1.00 93.75 90 TYR A CA 1
ATOM 653 C C . TYR A 1 90 ? -4.602 -0.257 5.713 1.00 93.75 90 TYR A C 1
ATOM 655 O O . TYR A 1 90 ? -4.650 -1.475 5.549 1.00 93.75 90 TYR A O 1
ATOM 663 N N . GLU A 1 91 ? -4.262 0.582 4.748 1.00 96.19 91 GLU A N 1
ATOM 664 C CA . GLU A 1 91 ? -3.882 0.210 3.391 1.00 96.19 91 GLU A CA 1
ATOM 665 C C . GLU A 1 91 ? -2.557 0.896 3.054 1.00 96.19 91 GLU A C 1
ATOM 667 O O . GLU A 1 91 ? -2.243 1.958 3.598 1.00 96.19 91 GLU A O 1
ATOM 672 N N . MET A 1 92 ? -1.754 0.300 2.178 1.00 97.56 92 MET A N 1
ATOM 673 C CA . MET A 1 92 ? -0.556 0.933 1.644 1.00 97.56 92 MET A CA 1
ATOM 674 C C . MET A 1 92 ? -0.572 0.926 0.120 1.00 97.56 92 MET A C 1
ATOM 676 O O . MET A 1 92 ? -0.440 -0.126 -0.504 1.00 97.56 92 MET A O 1
ATOM 680 N N . ASN A 1 93 ? -0.647 2.114 -0.468 1.00 97.94 93 ASN A N 1
ATOM 681 C CA . ASN A 1 93 ? -0.439 2.319 -1.891 1.00 97.94 93 ASN A CA 1
ATOM 682 C C . ASN A 1 93 ? 1.053 2.463 -2.178 1.00 97.94 93 ASN A C 1
ATOM 684 O O . ASN A 1 93 ? 1.761 3.237 -1.532 1.00 97.94 93 ASN A O 1
ATOM 688 N N . VAL A 1 94 ? 1.527 1.693 -3.150 1.00 97.56 94 VAL A N 1
ATOM 689 C CA . VAL A 1 94 ? 2.928 1.646 -3.557 1.00 97.56 94 VAL A CA 1
ATOM 690 C C . VAL A 1 94 ? 3.024 2.192 -4.966 1.00 97.56 94 VAL A C 1
ATOM 692 O O . VAL A 1 94 ? 2.558 1.557 -5.911 1.00 97.56 94 VAL A O 1
ATOM 695 N N . SER A 1 95 ? 3.644 3.355 -5.115 1.00 97.31 95 SER A N 1
ATOM 696 C CA . SER A 1 95 ? 3.894 3.960 -6.419 1.00 97.31 95 SER A CA 1
ATOM 697 C C . SER A 1 95 ? 5.390 4.069 -6.686 1.00 97.31 95 SER A C 1
ATOM 699 O O . SER A 1 95 ? 6.194 4.117 -5.750 1.00 97.31 95 SER A O 1
ATOM 701 N N . THR A 1 96 ? 5.801 4.153 -7.949 1.00 95.38 96 THR A N 1
ATOM 702 C CA . THR A 1 96 ? 7.205 4.478 -8.237 1.00 95.38 96 THR A CA 1
ATOM 703 C C . THR A 1 96 ? 7.495 5.944 -7.887 1.00 95.38 96 THR A C 1
ATOM 705 O O . THR A 1 96 ? 6.601 6.797 -7.874 1.00 95.38 96 THR A O 1
ATOM 708 N N . VAL A 1 97 ? 8.756 6.260 -7.582 1.00 94.25 97 VAL A N 1
ATOM 709 C CA . VAL A 1 97 ? 9.216 7.652 -7.413 1.00 94.25 97 VAL A CA 1
ATOM 710 C C . VAL A 1 97 ? 9.407 8.357 -8.756 1.00 94.25 97 VAL A C 1
ATOM 712 O O . VAL A 1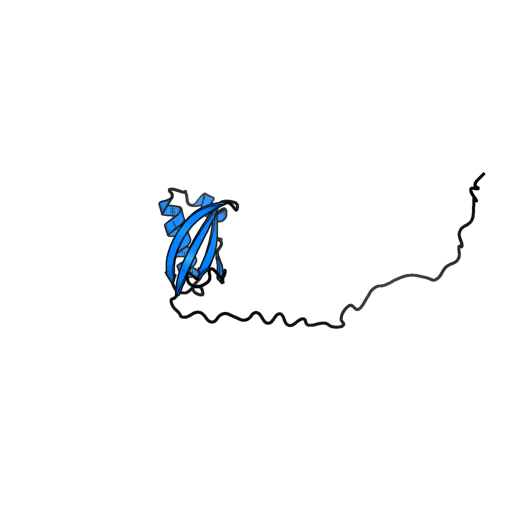 97 ? 9.340 9.583 -8.802 1.00 94.25 97 VAL A O 1
ATOM 715 N N . VAL A 1 98 ? 9.663 7.603 -9.829 1.00 89.56 98 VAL A N 1
ATOM 716 C CA . VAL A 1 98 ? 10.061 8.150 -11.134 1.00 89.56 98 VAL A CA 1
ATOM 717 C C . VAL A 1 98 ? 8.893 8.850 -11.821 1.00 89.56 98 VAL A C 1
ATOM 719 O O . VAL A 1 98 ? 9.040 9.990 -12.253 1.00 89.56 98 VAL A O 1
ATOM 722 N N . ASP A 1 99 ? 7.745 8.184 -11.900 1.00 89.94 99 ASP A N 1
ATOM 723 C CA . ASP A 1 99 ? 6.556 8.671 -12.609 1.00 89.94 99 ASP A CA 1
ATOM 724 C C . ASP A 1 99 ? 5.307 8.755 -11.722 1.00 89.94 99 ASP A C 1
ATOM 726 O O . ASP A 1 99 ? 4.294 9.313 -12.142 1.00 89.94 99 ASP A O 1
ATOM 730 N N . GLY A 1 100 ? 5.375 8.259 -10.482 1.00 91.81 100 GLY A N 1
ATOM 731 C CA . GLY A 1 100 ? 4.218 8.216 -9.592 1.00 91.81 100 GLY A CA 1
ATOM 732 C C . GLY A 1 100 ? 3.190 7.151 -9.976 1.00 91.81 100 GLY A C 1
ATOM 733 O O . GLY A 1 100 ? 2.092 7.164 -9.423 1.00 91.81 100 GLY A O 1
ATOM 734 N N . GLU A 1 101 ? 3.514 6.234 -10.893 1.00 93.31 101 GLU A N 1
ATOM 735 C CA . GLU A 1 101 ? 2.615 5.151 -11.283 1.00 93.31 101 GLU A CA 1
ATOM 736 C C . GLU A 1 101 ? 2.359 4.225 -10.091 1.00 93.31 101 GLU A C 1
ATOM 738 O O . GLU A 1 101 ? 3.300 3.759 -9.441 1.00 93.31 101 GLU A O 1
ATOM 743 N N . LEU A 1 102 ? 1.082 3.963 -9.797 1.00 95.19 102 LEU A N 1
ATOM 744 C CA . LEU A 1 102 ? 0.674 2.990 -8.789 1.00 95.19 102 LEU A CA 1
ATOM 745 C C . LEU A 1 102 ? 1.026 1.583 -9.280 1.00 95.19 102 LEU A C 1
ATOM 747 O O . LEU A 1 102 ? 0.478 1.103 -10.268 1.00 95.19 102 LEU A O 1
ATOM 751 N N . VAL A 1 103 ? 1.909 0.916 -8.548 1.00 94.75 103 VAL A N 1
ATOM 752 C CA . VAL A 1 103 ? 2.388 -0.427 -8.874 1.00 94.75 103 VAL A CA 1
ATOM 753 C C . VAL A 1 103 ? 1.528 -1.487 -8.199 1.00 94.75 103 VAL A C 1
ATOM 755 O O . VAL A 1 103 ? 1.137 -2.471 -8.824 1.00 94.75 103 VAL A O 1
ATOM 758 N N . THR A 1 104 ? 1.254 -1.310 -6.906 1.00 95.31 104 THR A N 1
ATOM 759 C CA . THR A 1 104 ? 0.475 -2.267 -6.118 1.00 95.31 104 THR A CA 1
ATOM 760 C C . THR A 1 104 ? -0.150 -1.602 -4.898 1.00 95.31 104 THR A C 1
ATOM 762 O O . THR A 1 104 ? 0.274 -0.531 -4.459 1.00 95.31 104 THR A O 1
ATOM 765 N N . THR A 1 105 ? -1.135 -2.285 -4.333 1.00 96.50 105 THR A N 1
ATOM 766 C CA . THR A 1 105 ? -1.770 -1.943 -3.067 1.00 96.50 105 THR A CA 1
ATOM 767 C C . THR A 1 105 ? -1.591 -3.118 -2.117 1.00 96.50 105 THR A C 1
ATOM 769 O O . THR A 1 105 ? -1.822 -4.274 -2.480 1.00 96.50 105 THR A O 1
ATOM 772 N N . VAL A 1 106 ? -1.167 -2.826 -0.892 1.00 95.62 106 VAL A N 1
ATOM 773 C CA . VAL A 1 106 ? -0.942 -3.816 0.160 1.00 95.62 106 VAL A CA 1
ATOM 774 C C . VAL A 1 106 ? -1.945 -3.590 1.279 1.00 95.62 106 VAL A C 1
ATOM 776 O O . VAL A 1 106 ? -2.068 -2.486 1.803 1.00 95.62 106 VAL A O 1
ATOM 779 N N . VAL A 1 107 ? -2.625 -4.665 1.664 1.00 92.88 107 VAL A N 1
ATOM 780 C CA . VAL A 1 107 ? -3.501 -4.727 2.836 1.00 92.88 107 VAL A CA 1
ATOM 781 C C . VAL A 1 107 ? -2.981 -5.785 3.803 1.00 92.88 107 VAL A C 1
ATOM 783 O O . VAL A 1 107 ? -2.234 -6.697 3.423 1.00 92.88 107 VAL A O 1
ATOM 786 N N . MET A 1 108 ? -3.354 -5.635 5.066 1.00 84.12 108 MET A N 1
ATOM 787 C CA . MET A 1 108 ? -3.015 -6.568 6.132 1.00 84.12 108 MET A CA 1
ATOM 788 C C . MET A 1 108 ? -4.199 -7.516 6.347 1.00 84.12 108 MET A C 1
ATOM 790 O O . MET A 1 108 ? -5.346 -7.087 6.268 1.00 84.12 108 MET A O 1
ATOM 794 N N . ALA A 1 109 ? -3.908 -8.803 6.530 1.00 70.69 109 ALA A N 1
ATOM 795 C CA . ALA A 1 109 ? -4.880 -9.876 6.731 1.00 70.69 109 ALA A CA 1
ATOM 796 C C . ALA A 1 109 ? -4.422 -10.793 7.868 1.00 70.69 109 ALA A C 1
ATOM 798 O O . ALA A 1 109 ? -3.192 -10.816 8.134 1.00 70.69 109 ALA A O 1
#

Secondary structure (DSSP, 8-state):
--------------------------------------SSEEEEEEEEETTEEEEEEEEEE-TT-HHHHHHHHHHHHHHTT--GGGGGGEEEEEEETTT--EEEEEE--

Solvent-accessible surface area (backbone atoms only — not comparable to full-atom values): 7257 Å² total; per-residue (Å²): 135,85,85,85,92,78,87,80,84,89,83,86,87,79,88,82,89,80,91,83,80,86,90,84,87,76,87,74,75,77,77,73,77,75,81,83,70,59,82,60,38,56,30,34,39,39,31,24,48,83,88,40,80,77,46,76,48,76,48,77,43,36,88,84,42,58,70,59,52,52,49,52,50,53,55,52,46,50,75,72,70,56,59,84,88,58,48,67,53,30,39,34,42,33,19,37,61,88,81,58,52,75,76,49,74,48,73,56,132

Radius of gyration: 27.36 Å; Cα contacts (8 Å, |Δi|>4): 128; chains: 1; bounding box: 75×41×47 Å

Nearest PDB structures (foldseek):
  4lay-assembly1_A  TM=4.276E-01  e=1.222E+00  Homo sapiens
  2ha1-assembly1_A  TM=4.166E-01  e=1.299E+00  Homo sapiens
  3or3-assembly1_B  TM=4.059E-01  e=1.660E+00  Helicobacter pylori 118
  8wpz-assembly1_B  TM=3.740E-01  e=1.877E+00  Synechococcus elongatus PCC 7942 = FACHB-805
  3pvm-assembly2_C  TM=4.486E-01  e=3.683E+00  Homo sapiens

pLDDT: mean 76.61, std 21.37, range [38.81, 98.06]

Mean predicted aligned error: 15.42 Å

Foldseek 3Di:
DDDDDDDDDDDDDDDDDDDDDDDDDDPPVPPPVQPPDPQWAWKWKFKDFQRHGPDIDIDTGGPPPLVVVVVVLVVVCVVVVDDPVRQQRMKIFIAGPPPRHTNDIHGDD

Organism: NCBI:txid860235